Protein AF-A0A8D0GZQ6-F1 (afdb_monomer_lite)

Secondary structure (DSSP, 8-state):
--------EEEEE-SS-SHHHHHHHHHHHHTT-EEEEE-SHHHHHHHHHHH--SEEEE-GGGGGGT--

pLDDT: mean 87.58, std 13.94, range [38.72, 97.56]

Organism: Sphenodon pun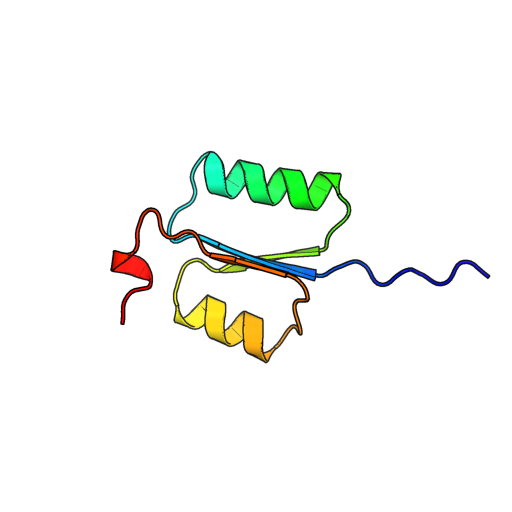ctatus (NCBI:txid8508)

InterPro domains:
  IPR057304 PDE8-like, REC N-terminal domain [PF23198] (3-68)

Sequence (68 aa):
MRLHQDQLQVLLVFAKEDNQSNGFCWACEKAGFRCNIARTPESALECFLDKHHEIIIIDHRHSRYFDA

Foldseek 3Di:
DPPPPPQAEEEEEAQDDDPVSVVVVVVCVVVRHHYDYHNALVSSVVCVVPPVHPYYHHDCPCVVRVPD

Structure (mmCIF, N/CA/C/O backbone):
data_AF-A0A8D0GZQ6-F1
#
_entry.id   AF-A0A8D0GZQ6-F1
#
loop_
_atom_site.group_PDB
_atom_site.id
_atom_site.type_symbol
_atom_site.label_atom_id
_atom_site.label_alt_id
_atom_s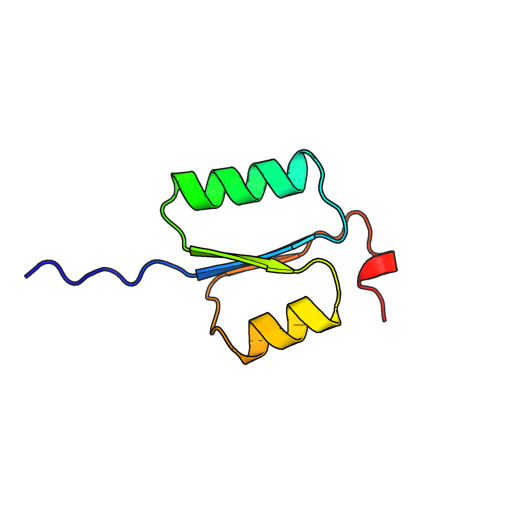ite.label_comp_id
_atom_site.label_asym_id
_atom_site.label_entity_id
_atom_site.label_seq_id
_atom_site.pdbx_PDB_ins_code
_atom_site.Cartn_x
_atom_site.Cartn_y
_atom_site.Cartn_z
_atom_site.occupancy
_atom_site.B_iso_or_equiv
_atom_site.auth_seq_id
_atom_site.auth_comp_id
_atom_site.auth_asym_id
_atom_site.auth_atom_id
_atom_site.pdbx_PDB_model_num
ATOM 1 N N . MET A 1 1 ? -12.615 6.729 31.455 1.00 38.72 1 MET A N 1
ATOM 2 C CA . MET A 1 1 ? -11.892 5.588 30.860 1.00 38.72 1 MET A CA 1
ATOM 3 C C . MET A 1 1 ? -11.668 5.922 29.392 1.00 38.72 1 MET A C 1
ATOM 5 O O . MET A 1 1 ? -12.636 5.934 28.646 1.00 38.72 1 MET A O 1
ATOM 9 N N . ARG A 1 2 ? -10.461 6.344 28.991 1.00 46.88 2 ARG A N 1
ATOM 10 C CA . ARG A 1 2 ? -10.158 6.513 27.562 1.00 46.88 2 ARG A CA 1
ATOM 11 C C . ARG A 1 2 ? -9.945 5.104 27.021 1.00 46.88 2 ARG A C 1
ATOM 13 O O . ARG A 1 2 ? -8.916 4.502 27.306 1.00 46.88 2 ARG A O 1
ATOM 20 N N . LEU A 1 3 ? -10.963 4.549 26.365 1.00 53.09 3 LEU A N 1
ATOM 21 C CA . LEU A 1 3 ? -10.766 3.409 25.476 1.00 53.09 3 LEU A CA 1
ATOM 22 C C . LEU A 1 3 ? -9.671 3.856 24.510 1.00 53.09 3 LEU A C 1
ATOM 24 O O . LEU A 1 3 ? -9.826 4.889 23.860 1.00 53.09 3 LEU A O 1
ATOM 28 N N . HIS A 1 4 ? -8.530 3.172 24.520 1.00 54.62 4 HIS A N 1
ATOM 29 C CA . HIS A 1 4 ? -7.543 3.345 23.469 1.00 54.62 4 HIS A CA 1
ATOM 30 C C . HIS A 1 4 ? -8.297 2.946 22.210 1.00 54.62 4 HIS A C 1
ATOM 32 O O . HIS A 1 4 ? -8.643 1.783 22.047 1.00 54.62 4 HIS A O 1
ATOM 38 N N . GLN A 1 5 ? -8.719 3.931 21.427 1.00 57.75 5 GLN A N 1
ATOM 39 C CA . GLN A 1 5 ? -9.297 3.671 20.126 1.00 57.75 5 GLN A CA 1
ATOM 40 C C . GLN A 1 5 ? -8.170 2.976 19.371 1.00 57.75 5 GLN A C 1
ATOM 42 O O . GLN A 1 5 ? -7.107 3.586 19.222 1.00 57.75 5 GLN A O 1
ATOM 47 N N . ASP A 1 6 ? -8.336 1.680 19.090 1.00 68.69 6 ASP A N 1
ATOM 48 C CA . ASP A 1 6 ? -7.255 0.853 18.562 1.00 68.69 6 ASP A CA 1
ATOM 49 C C . ASP A 1 6 ? -6.602 1.586 17.392 1.00 68.69 6 ASP A C 1
ATOM 51 O O . ASP A 1 6 ? -7.273 2.140 16.517 1.00 68.69 6 ASP A O 1
ATOM 55 N N . GLN A 1 7 ? -5.280 1.716 17.474 1.00 84.81 7 GLN A N 1
ATOM 56 C CA . GLN A 1 7 ? -4.525 2.515 16.527 1.00 84.81 7 GLN A CA 1
ATOM 57 C C . GLN A 1 7 ? -4.623 1.838 15.160 1.00 84.81 7 GLN A C 1
ATOM 59 O O . GLN A 1 7 ? -4.001 0.793 14.964 1.00 84.81 7 GLN A O 1
ATOM 64 N N . LEU A 1 8 ? -5.388 2.446 14.250 1.00 91.69 8 LEU A N 1
ATOM 65 C CA . LEU A 1 8 ? -5.720 1.874 12.948 1.00 91.69 8 LEU A CA 1
ATOM 66 C C . LEU A 1 8 ? -4.462 1.382 12.221 1.00 91.69 8 LEU A C 1
ATOM 68 O O . LEU A 1 8 ? -3.482 2.135 12.118 1.00 91.69 8 LEU A O 1
ATOM 72 N N . GLN A 1 9 ? -4.476 0.137 11.735 1.00 94.00 9 GLN A N 1
ATOM 73 C CA . GLN A 1 9 ? -3.361 -0.437 10.986 1.00 94.00 9 GLN A CA 1
ATOM 74 C C . GLN A 1 9 ? -3.571 -0.330 9.475 1.00 94.00 9 GLN A C 1
ATOM 76 O O . GLN A 1 9 ? -4.594 -0.716 8.912 1.00 94.00 9 GLN A O 1
ATOM 81 N N . VAL A 1 10 ? -2.544 0.176 8.800 1.00 96.94 10 VAL A N 1
ATOM 82 C CA . VAL A 1 10 ? -2.512 0.382 7.353 1.00 96.94 10 VAL A CA 1
ATOM 83 C C . VAL A 1 10 ? -1.389 -0.448 6.746 1.00 96.94 10 VAL A C 1
ATOM 85 O O . VAL A 1 10 ? -0.257 -0.426 7.238 1.00 96.94 10 VAL A O 1
ATOM 88 N N . LEU A 1 11 ? -1.687 -1.142 5.651 1.00 97.44 11 LEU A N 1
ATOM 89 C CA . LEU A 1 11 ? -0.698 -1.768 4.781 1.00 97.44 11 LEU A CA 1
ATOM 90 C C . LEU A 1 11 ? -0.514 -0.927 3.515 1.00 97.44 11 LEU A C 1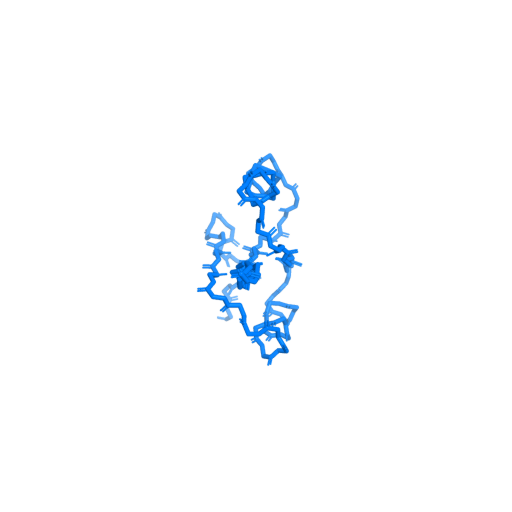
ATOM 92 O O . LEU A 1 11 ? -1.453 -0.722 2.748 1.00 97.44 11 LEU A O 1
ATOM 96 N N . LEU A 1 12 ? 0.708 -0.454 3.292 1.00 97.06 12 LEU A N 1
ATOM 97 C CA . LEU A 1 12 ? 1.122 0.248 2.082 1.00 97.06 12 LEU A CA 1
ATOM 98 C C . LEU A 1 12 ? 1.900 -0.714 1.183 1.00 97.06 12 LEU A C 1
ATOM 100 O O . LEU A 1 12 ? 3.004 -1.135 1.526 1.00 97.06 12 LEU A O 1
ATOM 104 N N . VAL A 1 13 ? 1.350 -1.041 0.019 1.00 95.88 13 VAL A N 1
ATOM 105 C CA . VAL A 1 13 ? 1.962 -1.940 -0.965 1.00 95.88 13 VAL A CA 1
ATOM 106 C C . VAL A 1 13 ? 2.490 -1.107 -2.130 1.00 95.88 13 VAL A C 1
ATOM 108 O O . VAL A 1 13 ? 1.724 -0.653 -2.977 1.00 95.88 13 VAL A O 1
ATOM 111 N N . PHE A 1 14 ? 3.803 -0.873 -2.155 1.00 95.25 14 PHE A N 1
ATOM 112 C CA . PHE A 1 14 ? 4.482 -0.039 -3.155 1.00 95.25 14 PHE A CA 1
ATOM 113 C C . PHE A 1 14 ? 5.710 -0.775 -3.672 1.00 95.25 14 PHE A C 1
ATOM 115 O O . PHE A 1 14 ? 6.551 -1.159 -2.881 1.00 95.25 14 PHE A O 1
ATOM 122 N N . ALA A 1 15 ? 5.891 -0.945 -4.980 1.00 91.31 15 ALA A N 1
ATOM 123 C CA . ALA A 1 15 ? 7.028 -1.727 -5.495 1.00 91.31 15 ALA A CA 1
ATOM 124 C C . ALA A 1 15 ? 8.379 -1.024 -5.285 1.00 91.31 15 ALA A C 1
ATOM 126 O O . ALA A 1 15 ? 9.441 -1.645 -5.278 1.00 91.31 15 ALA A O 1
ATOM 127 N N . LYS A 1 16 ? 8.350 0.303 -5.149 1.00 90.25 16 LYS A N 1
ATOM 128 C CA . LYS A 1 16 ? 9.530 1.159 -5.141 1.00 90.25 16 LYS A CA 1
ATOM 129 C C . LYS A 1 16 ? 9.419 2.215 -4.052 1.00 90.25 16 LYS A C 1
ATOM 131 O O . LYS A 1 16 ? 8.332 2.709 -3.773 1.00 90.25 16 LYS A O 1
ATOM 136 N N . GLU A 1 17 ? 10.566 2.580 -3.486 1.00 91.50 17 GLU A N 1
ATOM 137 C CA . GLU A 1 17 ? 10.675 3.782 -2.664 1.00 91.50 17 GLU A CA 1
ATOM 138 C C . GLU A 1 17 ? 10.738 5.009 -3.561 1.00 91.50 17 GLU A C 1
ATOM 140 O O . GLU A 1 17 ? 11.681 5.182 -4.340 1.00 91.50 17 GLU A O 1
ATOM 145 N N . ASP A 1 18 ? 9.720 5.847 -3.474 1.00 92.94 18 ASP A N 1
ATOM 146 C CA . ASP A 1 18 ? 9.658 7.110 -4.180 1.00 92.94 18 ASP A CA 1
ATOM 147 C C . ASP A 1 18 ? 8.928 8.169 -3.342 1.00 92.94 18 ASP A C 1
ATOM 149 O O . ASP A 1 18 ? 8.493 7.940 -2.211 1.00 92.94 18 ASP A O 1
ATOM 153 N N . ASN A 1 19 ? 8.794 9.369 -3.901 1.00 96.12 19 ASN A N 1
ATOM 154 C CA . ASN A 1 19 ? 8.125 10.470 -3.211 1.00 96.12 19 ASN A CA 1
ATOM 155 C C . ASN A 1 19 ? 6.660 10.156 -2.867 1.00 96.12 19 ASN A C 1
ATOM 157 O O . ASN A 1 19 ? 6.141 10.705 -1.899 1.00 96.12 19 ASN A O 1
ATOM 161 N N . GLN A 1 20 ? 5.999 9.277 -3.625 1.00 93.62 20 GLN A N 1
ATOM 162 C CA . GLN A 1 20 ? 4.610 8.904 -3.371 1.00 93.62 20 GLN A CA 1
ATOM 163 C C . GLN A 1 20 ? 4.520 7.902 -2.223 1.00 93.62 20 GLN A C 1
ATOM 165 O O . GLN A 1 20 ? 3.752 8.143 -1.293 1.00 93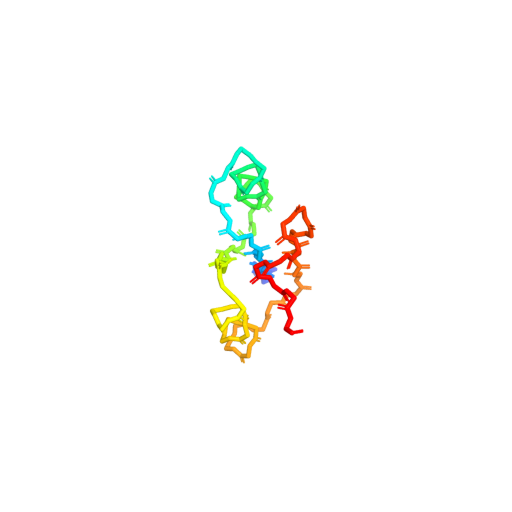.62 20 GLN A O 1
ATOM 170 N N . SER A 1 21 ? 5.338 6.841 -2.221 1.00 95.00 21 SER A N 1
ATOM 171 C CA . SER A 1 21 ? 5.396 5.912 -1.084 1.00 95.00 21 SER A CA 1
ATOM 172 C C . SER A 1 21 ? 5.736 6.659 0.208 1.00 95.00 21 SER A C 1
ATOM 174 O O . SER A 1 21 ? 5.076 6.470 1.227 1.00 95.00 21 SER A O 1
ATOM 176 N N . ASN A 1 22 ? 6.694 7.590 0.142 1.00 96.25 22 ASN A N 1
ATOM 177 C CA . ASN A 1 22 ? 7.087 8.422 1.280 1.00 96.25 22 ASN A CA 1
ATOM 178 C C . ASN A 1 22 ? 5.950 9.347 1.734 1.00 96.25 22 ASN A C 1
ATOM 180 O O . ASN A 1 22 ? 5.717 9.492 2.934 1.00 96.25 22 ASN A O 1
ATOM 184 N N . GLY A 1 23 ? 5.208 9.929 0.789 1.00 97.56 23 GLY A N 1
ATOM 185 C CA . GLY A 1 23 ? 4.033 10.749 1.077 1.00 97.56 23 GLY A CA 1
ATOM 186 C C . GLY A 1 23 ? 2.946 9.982 1.833 1.00 97.56 23 GLY A C 1
ATOM 187 O O . GLY A 1 23 ? 2.422 10.489 2.824 1.00 97.56 23 GLY A O 1
ATOM 188 N N . PHE A 1 24 ? 2.645 8.744 1.428 1.00 96.75 24 PHE A N 1
ATOM 189 C CA . PHE A 1 24 ? 1.665 7.901 2.123 1.00 96.75 24 PHE A CA 1
ATOM 190 C C . PHE A 1 24 ? 2.135 7.460 3.512 1.00 96.75 24 PHE A C 1
ATOM 192 O O . PHE A 1 24 ? 1.342 7.494 4.455 1.00 96.75 24 PHE A O 1
ATOM 199 N N . CYS A 1 25 ? 3.412 7.101 3.672 1.00 95.44 25 CYS A N 1
ATOM 200 C CA . CYS A 1 25 ? 3.978 6.797 4.989 1.00 95.44 25 CYS A CA 1
ATOM 201 C C . CYS A 1 25 ? 3.845 7.989 5.940 1.00 95.44 25 CYS A C 1
ATOM 203 O O . CYS A 1 25 ? 3.370 7.837 7.065 1.00 95.44 25 CYS A O 1
ATOM 205 N N . TRP A 1 26 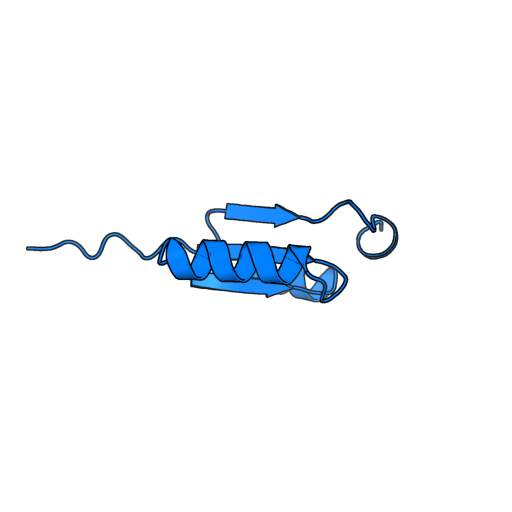? 4.201 9.183 5.463 1.00 96.94 26 TRP A N 1
ATOM 206 C CA . TRP A 1 26 ? 4.102 10.410 6.245 1.00 96.94 26 TRP A CA 1
ATOM 207 C C . TRP A 1 26 ? 2.653 10.768 6.587 1.00 96.94 26 TRP A C 1
ATOM 209 O O . TRP A 1 26 ? 2.361 11.165 7.713 1.00 96.94 26 TRP A O 1
ATOM 219 N N . ALA A 1 27 ? 1.719 10.575 5.652 1.00 96.69 27 ALA A N 1
ATOM 220 C CA . ALA A 1 27 ? 0.297 10.774 5.914 1.00 96.69 27 ALA A CA 1
ATOM 221 C C . ALA A 1 27 ? -0.219 9.827 7.012 1.00 96.69 27 ALA A C 1
ATOM 223 O O . ALA A 1 27 ? -0.932 10.276 7.909 1.00 96.69 27 ALA A O 1
ATOM 224 N N . CYS A 1 28 ? 0.185 8.551 6.988 1.00 95.19 28 CYS A N 1
ATOM 225 C CA . CYS A 1 28 ? -0.162 7.587 8.036 1.00 95.19 28 CYS A CA 1
ATOM 226 C C . CYS A 1 28 ? 0.407 8.006 9.397 1.00 95.19 28 CYS A C 1
ATOM 228 O O . CYS A 1 28 ? -0.320 8.007 10.387 1.00 95.19 28 CYS A O 1
ATOM 230 N N . GLU A 1 29 ? 1.673 8.429 9.444 1.00 93.56 29 GLU A N 1
ATOM 231 C CA . GLU A 1 29 ? 2.306 8.932 10.667 1.00 93.56 29 GLU A CA 1
ATOM 232 C C . GLU A 1 29 ? 1.552 10.147 11.231 1.00 93.56 29 GLU A C 1
ATOM 234 O O . GLU A 1 29 ? 1.221 10.185 12.417 1.00 93.56 29 GLU A O 1
ATOM 239 N N . LYS A 1 30 ? 1.215 11.126 10.380 1.00 95.69 30 LYS A N 1
ATOM 240 C CA . LYS A 1 30 ? 0.478 12.335 10.784 1.00 95.69 30 LYS A CA 1
ATOM 241 C C . LYS A 1 30 ? -0.950 12.053 11.232 1.00 95.69 30 LYS A C 1
ATOM 243 O O . LYS A 1 30 ? -1.445 12.756 12.109 1.00 95.69 30 LYS A O 1
ATOM 248 N N . ALA A 1 31 ? -1.588 11.034 10.667 1.00 93.38 31 ALA A N 1
ATOM 249 C CA . ALA A 1 31 ? -2.898 10.563 11.098 1.00 93.38 31 ALA A CA 1
ATOM 250 C C . ALA A 1 31 ? -2.840 9.704 12.377 1.00 93.38 31 ALA A C 1
ATOM 252 O O . ALA A 1 31 ? -3.881 9.354 12.929 1.00 93.38 31 ALA A O 1
ATOM 253 N N . GLY A 1 32 ? -1.638 9.374 12.865 1.00 93.44 32 GLY A N 1
ATOM 254 C CA . GLY A 1 32 ? -1.452 8.509 14.022 1.00 93.44 32 GLY A CA 1
ATOM 255 C C . GLY A 1 32 ? -1.757 7.041 13.732 1.00 93.44 32 GLY A C 1
ATOM 256 O O . GLY A 1 32 ? -2.059 6.303 14.663 1.00 93.44 32 GLY A O 1
ATOM 257 N N . PHE A 1 33 ? -1.682 6.594 12.478 1.00 94.19 33 PHE A N 1
ATOM 258 C CA . PHE A 1 33 ? -1.909 5.200 12.088 1.00 94.19 33 PHE A CA 1
ATOM 259 C C . PHE A 1 33 ? -0.636 4.364 12.226 1.00 94.19 33 PHE A C 1
ATOM 261 O O . PHE A 1 33 ? 0.476 4.860 12.023 1.00 94.19 33 PHE A O 1
ATOM 268 N N . ARG A 1 34 ? -0.782 3.069 12.531 1.00 93.19 34 ARG A N 1
ATOM 269 C CA . ARG A 1 34 ? 0.333 2.122 12.394 1.00 93.19 34 ARG A CA 1
ATOM 270 C C . ARG A 1 34 ? 0.460 1.728 10.940 1.00 93.19 34 ARG A C 1
ATOM 272 O O . ARG A 1 34 ? -0.520 1.343 10.317 1.00 93.19 34 ARG A O 1
ATOM 279 N N . CYS A 1 35 ? 1.670 1.793 10.410 1.00 93.81 35 CYS A N 1
ATOM 280 C CA . CYS A 1 35 ? 1.907 1.569 8.997 1.00 93.81 35 CYS A CA 1
ATOM 281 C C . CYS A 1 35 ? 2.884 0.407 8.795 1.00 93.81 35 CYS A C 1
ATOM 283 O O . CYS A 1 35 ? 3.975 0.414 9.363 1.00 93.81 35 CYS A O 1
ATOM 285 N N . ASN A 1 36 ? 2.497 -0.583 7.992 1.00 95.94 36 ASN A N 1
ATOM 286 C CA . ASN A 1 36 ? 3.391 -1.610 7.463 1.00 95.94 36 ASN A CA 1
ATOM 287 C C . ASN A 1 36 ? 3.590 -1.347 5.970 1.00 95.94 36 ASN A C 1
ATOM 289 O O . ASN A 1 36 ? 2.641 -0.983 5.279 1.00 95.94 36 ASN A O 1
ATOM 293 N N . ILE A 1 37 ? 4.807 -1.539 5.469 1.00 95.75 37 ILE A N 1
ATOM 294 C CA . ILE A 1 37 ? 5.131 -1.326 4.057 1.00 95.75 37 ILE A CA 1
ATOM 295 C C . ILE A 1 37 ? 5.576 -2.657 3.469 1.00 95.75 37 ILE A C 1
ATOM 297 O O . ILE A 1 37 ? 6.504 -3.277 3.984 1.00 95.75 37 ILE A O 1
ATOM 301 N N . ALA A 1 38 ? 4.946 -3.061 2.373 1.00 95.56 38 ALA A N 1
ATOM 302 C CA . ALA A 1 38 ? 5.345 -4.211 1.580 1.00 95.56 38 ALA A CA 1
ATOM 303 C C . ALA A 1 38 ? 5.847 -3.749 0.211 1.00 95.56 38 ALA A C 1
ATOM 305 O O . ALA A 1 38 ? 5.272 -2.849 -0.409 1.00 95.56 38 ALA A O 1
ATOM 306 N N . ARG A 1 39 ? 6.942 -4.361 -0.246 1.00 93.31 39 ARG A N 1
ATOM 307 C CA . ARG A 1 39 ? 7.615 -3.999 -1.504 1.00 93.31 39 ARG A CA 1
ATOM 308 C C . ARG A 1 39 ? 7.550 -5.092 -2.567 1.00 93.31 39 ARG A C 1
ATOM 310 O O . ARG A 1 39 ? 7.925 -4.847 -3.707 1.00 93.31 39 ARG A O 1
ATOM 317 N N . THR A 1 40 ? 7.051 -6.268 -2.202 1.00 92.38 40 THR A N 1
ATOM 318 C CA . THR A 1 40 ? 6.852 -7.413 -3.099 1.00 92.38 40 THR A CA 1
ATOM 319 C C . THR A 1 40 ? 5.479 -8.043 -2.847 1.00 92.38 40 THR A C 1
ATOM 321 O O . THR A 1 40 ? 4.927 -7.844 -1.758 1.00 92.38 40 THR A O 1
ATOM 324 N N . PRO A 1 41 ? 4.918 -8.798 -3.808 1.00 92.00 41 PRO A N 1
ATOM 325 C CA . PRO A 1 41 ? 3.664 -9.525 -3.608 1.00 92.00 41 PRO A CA 1
ATOM 326 C C . PRO A 1 41 ? 3.704 -10.455 -2.391 1.00 92.00 41 PRO A C 1
ATOM 328 O O . PRO A 1 41 ? 2.759 -10.490 -1.607 1.00 92.00 41 PRO A O 1
ATOM 331 N N . GLU A 1 42 ? 4.821 -11.156 -2.190 1.00 94.44 42 GLU A N 1
ATOM 332 C CA . GLU A 1 42 ? 5.000 -12.128 -1.108 1.00 94.44 42 GLU A CA 1
ATOM 333 C C . GLU A 1 42 ? 4.961 -11.431 0.254 1.00 94.44 42 GLU A C 1
ATOM 335 O O . GLU A 1 42 ? 4.177 -11.810 1.119 1.00 94.44 42 GLU A O 1
ATOM 340 N N . SER A 1 43 ? 5.725 -10.343 0.420 1.00 94.94 43 SER A N 1
ATOM 341 C CA . SER A 1 43 ? 5.713 -9.558 1.664 1.00 94.94 43 SER A CA 1
ATOM 342 C C . SER A 1 43 ? 4.355 -8.907 1.944 1.00 9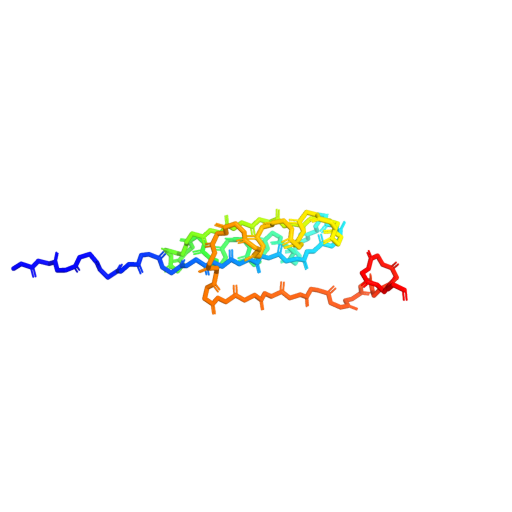4.94 43 SER A C 1
ATOM 344 O O . SER A 1 43 ? 3.968 -8.767 3.105 1.00 94.94 43 SER A O 1
ATOM 346 N N . ALA A 1 44 ? 3.612 -8.522 0.900 1.00 94.69 44 ALA A N 1
ATOM 347 C CA . ALA A 1 44 ? 2.266 -7.974 1.040 1.00 94.69 44 ALA A CA 1
ATOM 348 C C . ALA A 1 44 ? 1.281 -9.045 1.518 1.00 94.69 44 ALA A C 1
ATOM 350 O O . ALA A 1 44 ? 0.503 -8.788 2.438 1.00 94.69 44 ALA A O 1
ATOM 351 N N . LEU A 1 45 ? 1.354 -10.246 0.938 1.00 94.81 45 LEU A N 1
ATOM 352 C CA . LEU A 1 45 ? 0.534 -11.388 1.327 1.00 94.81 45 LEU A CA 1
ATOM 353 C C . LEU A 1 45 ? 0.829 -11.826 2.766 1.00 94.81 45 LEU A C 1
ATOM 355 O O . LEU A 1 45 ? -0.102 -11.987 3.550 1.00 94.81 45 LEU A O 1
ATOM 359 N N . GLU A 1 46 ? 2.104 -11.963 3.134 1.00 95.69 46 GLU A N 1
ATOM 360 C CA . GLU A 1 46 ? 2.512 -12.297 4.503 1.00 95.69 46 GLU A CA 1
ATOM 361 C C . GLU A 1 46 ? 1.999 -11.260 5.506 1.00 95.69 46 GLU A C 1
ATOM 363 O O . GLU A 1 46 ? 1.375 -11.620 6.502 1.00 95.69 46 GLU A O 1
ATOM 368 N N . CYS A 1 47 ? 2.184 -9.966 5.217 1.00 95.25 47 CYS A N 1
ATOM 369 C CA . CYS A 1 47 ? 1.680 -8.895 6.074 1.00 95.25 47 CYS A CA 1
ATOM 370 C C . CYS A 1 47 ? 0.157 -8.963 6.232 1.00 95.25 47 CYS A C 1
ATOM 372 O O . CYS A 1 47 ? -0.337 -8.844 7.353 1.00 95.25 47 CYS A O 1
ATOM 374 N N . PHE A 1 48 ? -0.574 -9.144 5.131 1.00 94.31 48 PHE A N 1
ATOM 375 C CA . PHE A 1 48 ? -2.033 -9.213 5.138 1.00 94.31 48 PHE A CA 1
ATOM 376 C C . PHE A 1 48 ? -2.556 -10.369 6.001 1.00 94.31 48 PHE A C 1
ATOM 378 O O . PHE A 1 48 ? -3.504 -10.188 6.763 1.00 94.31 48 PHE A O 1
ATOM 385 N N . LEU A 1 49 ? -1.923 -11.540 5.901 1.00 95.31 49 LEU A N 1
ATOM 386 C CA . LEU A 1 49 ? -2.310 -12.726 6.663 1.00 95.31 49 LEU A CA 1
ATOM 387 C C . LEU A 1 49 ? -1.945 -12.618 8.153 1.00 95.31 49 LEU A C 1
ATOM 389 O O . LEU A 1 49 ? -2.672 -13.156 8.983 1.00 95.31 49 LEU A O 1
ATOM 393 N N . ASP A 1 50 ? -0.848 -11.933 8.490 1.00 93.94 50 ASP A N 1
ATOM 394 C CA . ASP A 1 50 ? -0.315 -11.855 9.860 1.00 93.94 50 ASP A CA 1
ATOM 395 C C . ASP A 1 50 ? -0.922 -10.717 10.703 1.00 93.94 50 ASP A C 1
ATOM 397 O O . ASP A 1 50 ? -1.153 -10.886 11.899 1.00 93.94 50 ASP A O 1
ATOM 401 N N . LYS A 1 51 ? -1.183 -9.538 10.114 1.00 84.56 51 LYS A N 1
ATOM 402 C CA . LYS A 1 51 ? -1.342 -8.295 10.903 1.00 84.56 51 LYS A CA 1
ATOM 403 C C . LYS A 1 51 ? -2.723 -7.634 10.882 1.00 84.56 51 LYS A C 1
ATOM 405 O O . LYS A 1 51 ? -2.855 -6.550 11.443 1.00 84.56 51 LYS A O 1
ATOM 410 N N . HIS A 1 52 ? -3.745 -8.277 10.311 1.00 88.19 52 HIS A N 1
ATOM 411 C CA . HIS A 1 52 ? -5.148 -7.818 10.340 1.00 88.19 52 HIS A CA 1
ATOM 412 C C . HIS A 1 52 ? -5.340 -6.318 10.029 1.00 88.19 52 HIS A C 1
ATOM 414 O O . HIS A 1 52 ? -6.032 -5.613 10.761 1.00 88.19 52 HIS A O 1
ATOM 420 N N . HIS A 1 53 ? -4.725 -5.819 8.954 1.00 94.62 53 HIS A N 1
ATOM 421 C CA . HIS A 1 53 ? -4.856 -4.413 8.558 1.00 94.62 53 HIS A CA 1
ATOM 422 C C . HIS A 1 53 ? -6.300 -4.035 8.213 1.00 94.62 53 HIS A C 1
ATOM 424 O O . HIS A 1 53 ? -6.982 -4.756 7.486 1.00 94.62 53 HIS A O 1
ATOM 430 N N . GLU A 1 54 ? -6.740 -2.859 8.658 1.00 94.75 54 GLU A N 1
ATOM 431 C CA . GLU A 1 54 ? -8.064 -2.310 8.347 1.00 94.75 54 GLU A CA 1
ATOM 432 C C . GLU A 1 54 ? -8.095 -1.569 7.006 1.00 94.75 54 GLU A C 1
ATOM 434 O O . GLU A 1 54 ? -9.142 -1.479 6.363 1.00 94.75 54 GLU A O 1
ATOM 439 N N . ILE A 1 55 ? -6.953 -1.023 6.579 1.00 95.44 55 ILE A N 1
ATOM 440 C CA . ILE A 1 55 ? -6.809 -0.323 5.299 1.00 95.44 55 ILE A CA 1
ATOM 441 C C . ILE A 1 55 ? -5.607 -0.885 4.550 1.00 95.44 55 ILE A C 1
ATOM 443 O O . ILE A 1 55 ? -4.509 -0.999 5.095 1.00 95.44 55 ILE A O 1
ATOM 447 N N . ILE A 1 56 ? -5.801 -1.172 3.266 1.00 96.00 56 ILE A N 1
ATOM 448 C CA . ILE A 1 56 ? -4.741 -1.618 2.364 1.00 96.00 56 ILE A CA 1
ATOM 449 C C . ILE A 1 56 ? -4.715 -0.676 1.165 1.00 96.00 56 ILE A C 1
ATOM 451 O O . ILE A 1 56 ? -5.729 -0.482 0.495 1.00 96.00 56 ILE A O 1
ATOM 455 N N . ILE A 1 57 ? -3.555 -0.079 0.901 1.00 95.38 57 ILE A N 1
ATOM 456 C CA . ILE A 1 57 ? -3.322 0.813 -0.237 1.00 95.38 57 ILE A CA 1
ATOM 457 C C . ILE A 1 57 ? -2.325 0.127 -1.160 1.00 95.38 57 ILE A C 1
ATOM 459 O O . ILE A 1 57 ? -1.207 -0.169 -0.743 1.00 95.38 57 ILE A O 1
ATOM 463 N N . ILE A 1 58 ? -2.726 -0.108 -2.410 1.00 93.75 58 ILE A N 1
ATOM 464 C CA . ILE A 1 58 ? -1.905 -0.789 -3.413 1.00 93.75 58 ILE A CA 1
ATOM 465 C C . ILE A 1 58 ? -1.568 0.185 -4.535 1.00 93.75 58 ILE A C 1
ATOM 467 O O . ILE A 1 58 ? -2.453 0.744 -5.186 1.00 93.75 58 ILE A O 1
ATOM 471 N N . ASP A 1 59 ? -0.273 0.383 -4.762 1.00 92.00 59 ASP A N 1
ATOM 472 C CA . ASP A 1 59 ? 0.228 1.224 -5.836 1.00 92.00 59 ASP A CA 1
ATOM 473 C C . ASP A 1 59 ? 0.221 0.492 -7.180 1.00 92.00 59 ASP A C 1
ATOM 475 O O . ASP A 1 59 ? 1.086 -0.331 -7.477 1.00 92.00 59 ASP A O 1
ATOM 479 N N . HIS A 1 60 ? -0.733 0.853 -8.033 1.00 87.50 60 HIS A N 1
ATOM 480 C CA . HIS A 1 60 ? -0.870 0.278 -9.370 1.00 87.50 60 HIS A CA 1
ATOM 481 C C . HIS A 1 60 ? -0.028 1.004 -10.444 1.00 87.50 60 HIS A C 1
ATOM 483 O O . HIS A 1 60 ? -0.052 0.638 -11.620 1.00 87.50 60 HIS A O 1
ATOM 489 N N . ARG A 1 61 ? 0.751 2.041 -10.098 1.00 86.88 61 ARG A N 1
ATOM 490 C CA . ARG A 1 61 ? 1.578 2.769 -11.091 1.00 86.88 61 ARG A CA 1
ATOM 491 C C . ARG A 1 61 ? 2.634 1.880 -11.751 1.00 86.88 61 ARG A C 1
ATOM 493 O O . ARG A 1 61 ? 3.052 2.150 -12.876 1.00 86.88 61 ARG A O 1
ATOM 500 N N . HIS A 1 62 ? 3.052 0.823 -11.061 1.00 75.19 62 HIS A N 1
ATOM 501 C CA . HIS A 1 62 ? 4.021 -0.144 -11.552 1.00 75.19 62 HIS A CA 1
ATOM 502 C C . HIS A 1 62 ? 3.452 -1.565 -11.516 1.00 75.19 62 HIS A C 1
ATOM 504 O O . HIS A 1 62 ? 4.057 -2.456 -10.923 1.00 75.19 62 HIS A O 1
ATOM 510 N N . SER A 1 63 ? 2.294 -1.758 -12.159 1.00 67.31 63 SER A N 1
ATOM 511 C CA . SER A 1 63 ? 1.524 -3.011 -12.138 1.00 67.31 63 SER A CA 1
ATOM 512 C C . SER A 1 63 ? 2.388 -4.259 -12.351 1.00 67.31 63 SER A C 1
ATOM 514 O O . SER A 1 63 ? 2.261 -5.209 -11.599 1.00 67.31 63 SER A O 1
ATOM 516 N N . ARG A 1 64 ? 3.396 -4.210 -13.237 1.00 70.88 64 ARG A N 1
ATOM 517 C CA . ARG A 1 64 ? 4.310 -5.339 -13.514 1.00 70.88 64 ARG A CA 1
ATOM 518 C C . ARG A 1 64 ? 5.021 -5.946 -12.296 1.00 70.88 64 ARG A C 1
ATOM 520 O O . ARG A 1 64 ? 5.523 -7.053 -12.418 1.00 70.88 64 ARG A O 1
ATOM 527 N N . TYR A 1 65 ? 5.153 -5.230 -11.178 1.00 68.50 65 TYR A N 1
ATOM 528 C CA . TYR A 1 65 ? 5.758 -5.790 -9.959 1.00 68.50 65 TYR A CA 1
ATOM 529 C C . TYR A 1 65 ? 4.759 -6.554 -9.080 1.00 68.50 65 TYR A C 1
ATOM 531 O O . TYR A 1 65 ? 5.187 -7.299 -8.203 1.00 68.50 65 TYR A O 1
ATOM 539 N N . PHE A 1 66 ? 3.458 -6.348 -9.292 1.00 69.19 66 PHE A N 1
ATOM 540 C CA . PHE A 1 66 ? 2.373 -6.976 -8.533 1.00 69.19 66 PHE A CA 1
ATOM 541 C C . PHE A 1 66 ? 1.355 -7.721 -9.408 1.00 69.19 66 PHE A C 1
ATOM 543 O O . PHE A 1 66 ? 0.421 -8.313 -8.873 1.00 69.19 66 PHE A O 1
ATOM 550 N N . ASP A 1 67 ? 1.544 -7.719 -10.726 1.00 63.91 67 ASP A N 1
ATOM 551 C CA . ASP A 1 67 ? 0.833 -8.568 -11.674 1.00 63.91 67 ASP A CA 1
ATOM 552 C C . ASP A 1 67 ? 1.453 -9.977 -11.616 1.00 63.91 67 ASP A C 1
ATOM 554 O O . ASP A 1 67 ? 2.665 -10.132 -11.798 1.00 63.91 67 ASP A O 1
ATOM 558 N N . ALA A 1 68 ? 0.621 -10.982 -11.326 1.00 57.62 68 ALA A N 1
ATOM 559 C CA . ALA A 1 68 ? 0.965 -12.407 -11.351 1.00 57.62 68 ALA A CA 1
ATOM 560 C C . ALA A 1 68 ? 0.747 -13.019 -12.743 1.00 57.62 68 ALA A C 1
ATOM 562 O O . ALA A 1 68 ? -0.234 -12.620 -13.415 1.00 57.62 68 ALA A O 1
#

Radius of gyration: 12.94 Å; chains: 1; bounding box: 23×25×44 Å